Protein AF-W1WC80-F1 (afdb_monomer_lite)

Radius of gyration: 21.11 Å; chains: 1; bounding box: 44×37×74 Å

Sequence (141 aa):
IVAKTPMVVQVVAAGNIIAGEPAVAVIQVYPQQFIYKNGEVIHSAIMDGGPNAQSAMLQFLKQVNEKAREKGIIPDSLSGDIGTIPGDDLFTAIRRIATMHGKVHVEAYVDGDTYSSGPVHLKLRITQMPVFNDKAKMPAY

Foldseek 3Di:
DDDPADKDKDWAFPDDDDPPDDTDIDIDIGGKFFQDAAFAWQDKDKDFAADCLLVVLVVVQVVSQVSSVVSQADADPPPRGQEDDPPVQSVVSSVVRNPDGGIKMKTWGFHHGAINDDNTYIDIDIGDDPPPPPPPDDPDD

Secondary structure (DSSP, 8-state):
---SS-EEEEEEESS---TTSPPPEEEEEEE--EEE-TT-EEEEEEEE-STTHHHHHHHHHHHHHHHHHHHTPPPPTTT--SEE--HHHHHHHHHHHHH--SEEEEEEEESS-EETT--EEEEEEEEEPP---S---PPP-

pLDDT: mean 84.1, std 12.11, range [45.97, 95.31]

Structure (mmCIF, N/CA/C/O backbone):
data_AF-W1WC80-F1
#
_entry.id   AF-W1WC80-F1
#
loop_
_atom_site.group_PDB
_atom_site.id
_atom_site.type_symbol
_atom_site.label_atom_id
_atom_site.label_alt_id
_atom_site.label_comp_id
_atom_site.label_asym_id
_atom_site.label_entity_id
_atom_site.label_seq_id
_atom_site.pdbx_PDB_ins_code
_atom_site.Cartn_x
_atom_site.Cartn_y
_atom_site.Cartn_z
_atom_site.occupancy
_atom_site.B_iso_or_equiv
_atom_site.auth_seq_id
_atom_site.auth_comp_id
_atom_site.auth_asym_id
_atom_site.auth_atom_id
_atom_site.pdbx_PDB_model_num
ATOM 1 N N . ILE A 1 1 ? 20.185 -14.195 -23.970 1.00 45.97 1 ILE A N 1
ATOM 2 C CA . ILE A 1 1 ? 19.651 -14.694 -22.681 1.00 45.97 1 ILE A CA 1
ATOM 3 C C . ILE A 1 1 ? 18.151 -14.841 -22.874 1.00 45.97 1 ILE A C 1
ATOM 5 O O . ILE A 1 1 ? 17.482 -13.827 -22.996 1.00 45.97 1 ILE A O 1
ATOM 9 N N . VAL A 1 2 ? 17.637 -16.060 -23.035 1.00 47.09 2 VAL A N 1
ATOM 10 C CA . VAL A 1 2 ? 16.184 -16.278 -23.137 1.00 47.09 2 VAL A CA 1
ATOM 11 C C . VAL A 1 2 ? 15.727 -16.740 -21.761 1.00 47.09 2 VAL A C 1
ATOM 13 O O . VAL A 1 2 ? 16.078 -17.838 -21.332 1.00 47.09 2 VAL A O 1
ATOM 16 N N . ALA A 1 3 ? 15.039 -15.869 -21.024 1.00 55.62 3 ALA A N 1
ATOM 17 C CA . ALA A 1 3 ? 14.462 -16.234 -19.738 1.00 55.62 3 ALA A CA 1
ATOM 18 C C . ALA A 1 3 ? 13.323 -17.240 -19.969 1.00 55.62 3 ALA A C 1
ATOM 20 O O . ALA A 1 3 ? 12.476 -17.033 -20.833 1.00 55.62 3 ALA A O 1
ATOM 21 N N . LYS A 1 4 ? 13.300 -18.339 -19.205 1.00 71.00 4 LYS A N 1
ATOM 22 C CA . LYS A 1 4 ? 12.217 -19.342 -19.252 1.00 71.00 4 LYS A CA 1
ATOM 23 C C . LYS A 1 4 ? 10.908 -18.848 -18.614 1.00 71.00 4 LYS A C 1
ATOM 25 O O . LYS A 1 4 ? 9.888 -19.516 -18.737 1.00 71.00 4 LYS A O 1
ATOM 30 N N . THR A 1 5 ? 10.939 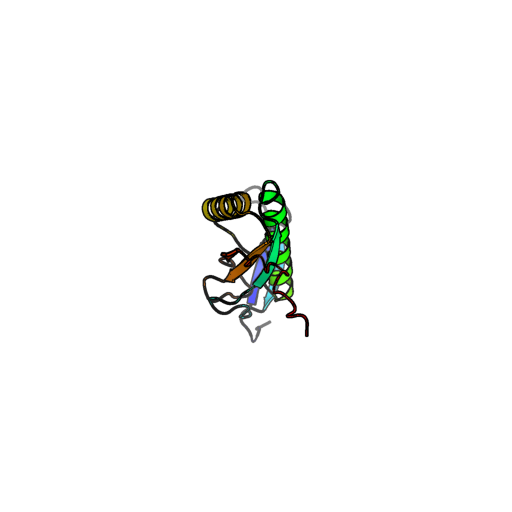-17.704 -17.935 1.00 74.56 5 THR A N 1
ATOM 31 C CA . THR A 1 5 ? 9.821 -17.090 -17.210 1.00 74.56 5 THR A CA 1
ATOM 32 C C . THR A 1 5 ? 9.637 -15.646 -17.673 1.00 74.56 5 THR A C 1
ATOM 34 O O . THR A 1 5 ? 10.646 -14.999 -17.971 1.00 74.56 5 THR A O 1
ATOM 37 N N . PRO A 1 6 ? 8.399 -15.114 -17.724 1.00 84.06 6 PRO A N 1
ATOM 38 C CA . PRO A 1 6 ? 8.183 -13.703 -18.025 1.00 84.06 6 PRO A CA 1
ATOM 39 C C . PRO A 1 6 ? 8.958 -12.819 -17.039 1.00 84.06 6 PRO A C 1
ATOM 41 O O . PRO A 1 6 ? 9.080 -13.159 -15.861 1.00 84.06 6 PRO A O 1
ATOM 44 N N . MET A 1 7 ? 9.511 -11.711 -17.530 1.00 87.25 7 MET A N 1
ATOM 45 C CA . MET A 1 7 ? 10.352 -10.795 -16.755 1.00 87.25 7 MET A CA 1
ATOM 46 C C . MET A 1 7 ? 9.772 -9.384 -16.809 1.00 87.25 7 MET A C 1
ATOM 48 O O . MET A 1 7 ? 9.255 -8.965 -17.843 1.00 87.25 7 MET A O 1
ATOM 52 N N . VAL A 1 8 ? 9.921 -8.644 -15.716 1.00 85.62 8 VAL A N 1
ATOM 53 C CA . VAL A 1 8 ? 9.687 -7.201 -15.641 1.00 85.62 8 VAL A CA 1
ATOM 54 C C . VAL A 1 8 ? 11.025 -6.507 -15.808 1.00 85.62 8 VAL A C 1
ATOM 56 O O . VAL A 1 8 ? 11.987 -6.845 -15.118 1.00 85.62 8 VAL A O 1
ATOM 59 N N . VAL A 1 9 ? 11.086 -5.538 -16.717 1.00 87.25 9 VAL A N 1
ATOM 60 C CA . VAL A 1 9 ? 12.276 -4.719 -16.945 1.00 87.25 9 VAL A CA 1
ATOM 61 C C . VAL A 1 9 ? 11.928 -3.277 -16.609 1.00 87.25 9 VAL A C 1
ATOM 63 O O . VAL A 1 9 ? 11.091 -2.674 -17.276 1.00 87.25 9 VAL A O 1
ATOM 66 N N . GLN A 1 10 ? 12.570 -2.731 -15.582 1.00 87.75 10 GLN A N 1
ATOM 67 C CA . GLN A 1 10 ? 12.516 -1.309 -15.258 1.00 87.75 10 GLN A CA 1
ATOM 68 C C . GLN A 1 10 ? 13.768 -0.629 -15.817 1.00 87.75 10 GLN A C 1
ATOM 70 O O . GLN A 1 10 ? 14.891 -1.094 -15.606 1.00 87.75 10 GLN A O 1
ATOM 75 N N . VAL A 1 11 ? 13.568 0.466 -16.551 1.00 88.00 11 VAL A N 1
ATOM 76 C CA . VAL A 1 11 ? 14.645 1.298 -17.098 1.00 88.00 11 VAL A CA 1
ATOM 77 C C . VAL A 1 11 ? 14.546 2.665 -16.442 1.00 88.00 11 VAL A C 1
ATOM 79 O O . VAL A 1 11 ? 13.577 3.389 -16.657 1.00 88.00 11 VAL A O 1
ATOM 82 N N . VAL A 1 12 ? 15.543 3.003 -15.630 1.00 86.88 12 VAL A N 1
ATOM 83 C CA . VAL A 1 12 ? 15.548 4.217 -14.811 1.00 86.88 12 VAL A CA 1
ATOM 84 C C . VAL A 1 12 ? 16.667 5.125 -15.292 1.00 86.88 12 VAL A C 1
ATOM 86 O O . VAL A 1 12 ? 17.835 4.736 -15.266 1.00 86.88 12 VAL A O 1
ATOM 89 N N . ALA A 1 13 ? 16.332 6.331 -15.747 1.00 88.50 13 ALA A N 1
ATOM 90 C CA . ALA A 1 13 ? 17.340 7.317 -16.119 1.00 88.50 13 ALA A CA 1
ATOM 91 C C . ALA A 1 13 ? 18.147 7.742 -14.881 1.00 88.50 13 ALA A C 1
ATOM 93 O O . ALA A 1 13 ? 17.586 7.956 -13.809 1.00 88.50 13 ALA A O 1
ATOM 94 N N . ALA A 1 14 ? 19.465 7.892 -15.030 1.00 85.06 14 ALA A N 1
ATOM 95 C CA . ALA A 1 14 ? 20.349 8.347 -13.955 1.00 85.06 14 ALA A CA 1
ATOM 96 C C . ALA A 1 14 ? 20.099 9.815 -13.558 1.00 85.06 14 ALA A C 1
ATOM 98 O O . ALA A 1 14 ? 20.545 10.260 -12.503 1.00 85.06 14 ALA A O 1
ATOM 99 N N . GLY A 1 15 ? 19.390 10.564 -14.402 1.00 83.44 15 GLY A N 1
ATOM 100 C CA . GLY A 1 15 ? 18.976 11.935 -14.154 1.00 83.44 15 GLY A CA 1
ATOM 101 C C . GLY A 1 15 ? 18.056 12.449 -15.255 1.00 83.44 15 GLY A C 1
ATOM 102 O O . GLY A 1 15 ? 17.772 11.751 -16.231 1.00 83.44 15 GLY A O 1
ATOM 103 N N . ASN A 1 16 ? 17.601 13.688 -15.094 1.00 86.38 16 ASN A N 1
ATOM 104 C CA . ASN A 1 16 ? 16.849 14.386 -16.131 1.00 86.38 16 ASN A CA 1
ATOM 105 C C . ASN A 1 16 ? 17.747 14.632 -17.351 1.00 86.38 16 ASN A C 1
ATOM 107 O O . ASN A 1 16 ? 18.917 14.978 -17.196 1.00 86.38 16 ASN A O 1
ATOM 111 N N . ILE A 1 17 ? 17.189 14.488 -18.551 1.00 83.25 17 ILE A N 1
ATOM 112 C CA . ILE A 1 17 ? 17.917 14.643 -19.816 1.00 83.25 17 ILE A CA 1
ATOM 113 C C . ILE A 1 17 ? 17.229 15.664 -20.716 1.00 83.25 17 ILE A C 1
ATOM 115 O O . ILE A 1 17 ? 16.009 15.835 -20.664 1.00 83.25 17 ILE A O 1
ATOM 119 N N . ILE A 1 18 ? 18.015 16.313 -21.571 1.00 86.38 18 ILE A N 1
ATOM 120 C CA . ILE A 1 18 ? 17.500 17.149 -22.653 1.00 86.38 18 ILE A CA 1
ATOM 121 C C . ILE A 1 18 ? 17.125 16.236 -23.825 1.00 86.38 18 ILE A C 1
ATOM 123 O O . ILE A 1 18 ? 17.839 15.287 -24.154 1.00 86.38 18 ILE A O 1
ATOM 127 N N . ALA A 1 19 ? 15.984 16.509 -24.459 1.00 83.62 19 ALA A N 1
ATOM 128 C CA . ALA A 1 19 ? 15.528 15.732 -25.603 1.00 83.62 19 ALA A CA 1
ATOM 129 C C . ALA A 1 19 ? 16.576 15.747 -26.732 1.00 83.62 19 ALA A C 1
ATOM 131 O O . ALA A 1 19 ? 16.983 16.810 -27.194 1.00 83.62 19 ALA A O 1
ATOM 132 N N . GLY A 1 20 ? 16.983 14.558 -27.186 1.00 86.50 20 GLY A N 1
ATOM 133 C CA . GLY A 1 20 ? 17.983 14.377 -28.244 1.00 86.50 20 GLY A CA 1
ATOM 134 C C . GLY A 1 20 ? 19.387 14.018 -27.747 1.00 86.50 20 GLY A C 1
ATOM 135 O O . GLY A 1 20 ? 20.207 13.593 -28.558 1.00 86.50 20 GLY A O 1
ATOM 136 N N . GLU A 1 21 ? 19.659 14.113 -26.443 1.00 87.12 21 GLU A N 1
ATOM 137 C CA . GLU A 1 21 ? 20.939 13.695 -25.865 1.00 87.12 21 GLU A CA 1
ATOM 138 C C . GLU A 1 21 ? 20.902 12.235 -25.371 1.00 87.12 21 GLU A C 1
ATOM 140 O O . GLU A 1 21 ? 19.870 11.771 -24.873 1.00 87.12 21 GLU A O 1
ATOM 145 N N . PRO A 1 22 ? 22.014 11.481 -25.481 1.00 84.62 22 PRO A N 1
ATOM 146 C CA . PRO A 1 22 ? 22.113 10.147 -24.897 1.00 84.62 22 PRO A CA 1
ATOM 147 C C . PRO A 1 22 ? 21.934 10.166 -23.373 1.00 84.62 22 PRO A C 1
ATOM 149 O O . PRO A 1 22 ? 22.564 10.955 -22.670 1.00 84.62 22 PRO A O 1
ATOM 152 N N . ALA A 1 23 ? 21.125 9.241 -22.856 1.00 85.81 23 ALA A N 1
ATOM 153 C CA . ALA A 1 23 ? 20.858 9.097 -21.430 1.00 85.81 23 ALA A CA 1
ATOM 154 C C . ALA A 1 23 ? 21.631 7.922 -20.832 1.00 85.81 23 ALA A C 1
ATOM 156 O O . ALA A 1 23 ? 21.598 6.810 -21.362 1.00 85.81 23 ALA A O 1
ATOM 157 N N . VAL A 1 24 ? 22.261 8.139 -19.680 1.00 89.19 24 VAL A N 1
ATOM 158 C CA . VAL A 1 24 ? 22.702 7.026 -18.836 1.00 89.19 24 VAL A CA 1
ATOM 159 C C . VAL A 1 24 ? 21.476 6.487 -18.105 1.00 89.19 24 VAL A C 1
ATOM 161 O O . VAL A 1 24 ? 20.758 7.250 -17.460 1.00 89.19 24 VAL A O 1
ATOM 164 N N . ALA A 1 25 ? 21.235 5.182 -18.199 1.00 89.00 25 ALA A N 1
ATOM 165 C CA . ALA A 1 25 ? 20.124 4.520 -17.529 1.00 89.00 25 ALA A CA 1
ATOM 166 C C . ALA A 1 25 ? 20.582 3.239 -16.831 1.00 89.00 25 ALA A C 1
ATOM 168 O O . ALA A 1 25 ? 21.494 2.546 -17.286 1.00 89.00 25 ALA A O 1
ATOM 169 N N . VAL A 1 26 ? 19.918 2.921 -15.725 1.00 88.75 26 VAL A N 1
ATOM 170 C CA . VAL A 1 26 ? 20.068 1.667 -14.996 1.00 88.75 26 VAL A CA 1
ATOM 171 C C . VAL A 1 26 ? 18.941 0.734 -15.417 1.00 88.75 26 VAL A C 1
ATOM 173 O O . VAL A 1 26 ? 17.773 1.121 -15.431 1.00 88.75 26 VAL A O 1
ATOM 176 N N . ILE A 1 27 ? 19.301 -0.503 -15.755 1.00 89.12 27 ILE A N 1
ATOM 177 C CA . ILE A 1 27 ? 18.348 -1.560 -16.091 1.00 89.12 27 ILE A CA 1
ATOM 178 C C . ILE A 1 27 ? 18.211 -2.479 -14.881 1.00 89.12 27 ILE A C 1
ATOM 180 O O . ILE A 1 27 ? 19.196 -3.053 -14.415 1.00 89.12 27 ILE A O 1
ATOM 184 N N . GLN A 1 28 ? 16.984 -2.645 -14.400 1.00 87.62 28 GLN A N 1
ATOM 185 C CA . GLN A 1 28 ? 16.629 -3.581 -13.340 1.00 87.62 28 GLN A CA 1
ATOM 186 C C . GLN A 1 28 ? 15.697 -4.647 -13.913 1.00 87.62 28 GLN A C 1
ATOM 188 O O . GLN A 1 28 ? 14.731 -4.330 -14.607 1.00 87.62 28 GLN A O 1
ATOM 193 N N . VAL A 1 29 ? 16.002 -5.920 -13.656 1.00 87.94 29 VAL A N 1
ATOM 194 C CA . VAL A 1 29 ? 15.249 -7.055 -14.203 1.00 87.94 29 VAL A CA 1
ATOM 195 C C . VAL A 1 29 ? 14.768 -7.941 -13.067 1.00 87.94 29 VAL A C 1
ATOM 197 O O . VAL A 1 29 ? 15.569 -8.396 -12.250 1.00 87.94 29 VAL A O 1
ATOM 200 N N . TYR A 1 30 ? 13.470 -8.220 -13.055 1.00 86.25 30 TYR A N 1
ATOM 201 C CA . TYR A 1 30 ? 12.804 -9.020 -12.034 1.00 86.25 30 TYR A CA 1
ATOM 202 C C . TYR A 1 30 ? 11.982 -10.140 -12.680 1.00 86.25 30 TYR A C 1
ATOM 204 O O . TYR A 1 30 ? 11.428 -9.943 -13.763 1.00 86.25 30 TYR A O 1
ATOM 212 N N . PRO A 1 31 ? 11.847 -11.310 -12.040 1.00 85.00 31 PRO A N 1
ATOM 213 C CA . PRO A 1 31 ? 10.897 -12.316 -12.493 1.00 85.00 31 PRO A CA 1
ATOM 214 C C . PRO A 1 31 ? 9.453 -11.834 -12.284 1.00 85.00 31 PRO A C 1
ATOM 216 O O . PRO A 1 31 ? 9.105 -11.301 -11.228 1.00 85.00 31 PRO A O 1
ATOM 219 N N . GLN A 1 32 ? 8.590 -12.064 -13.276 1.00 86.38 32 GLN A N 1
ATOM 220 C CA . GLN A 1 32 ? 7.150 -11.880 -13.113 1.00 86.38 32 GLN A CA 1
ATOM 221 C C . 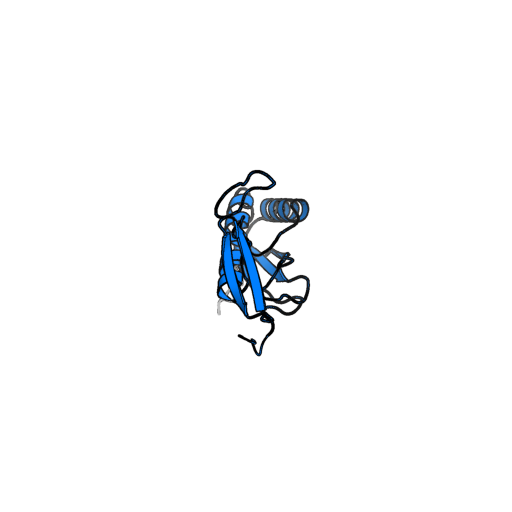GLN A 1 32 ? 6.607 -13.021 -12.256 1.00 86.38 32 GLN A C 1
ATOM 223 O O . GLN A 1 32 ? 6.733 -14.197 -12.607 1.00 86.38 32 GLN A O 1
ATOM 228 N N . GLN A 1 33 ? 5.980 -12.675 -11.140 1.00 89.44 33 GLN A N 1
ATOM 229 C CA . GLN A 1 33 ? 5.425 -13.634 -10.195 1.00 89.44 33 GLN A CA 1
ATOM 230 C C . GLN A 1 33 ? 4.002 -13.239 -9.832 1.00 89.44 33 GLN A C 1
ATOM 232 O O . GL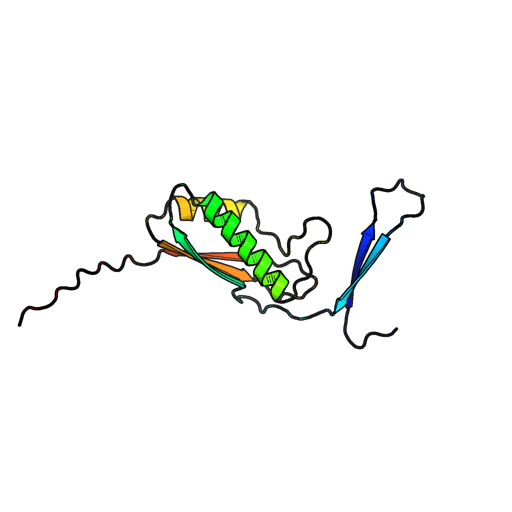N A 1 33 ? 3.671 -12.058 -9.770 1.00 89.44 33 GLN A O 1
ATOM 237 N N . PHE A 1 34 ? 3.154 -14.235 -9.607 1.00 90.38 34 PHE A N 1
ATOM 238 C CA . PHE A 1 34 ? 1.839 -14.030 -9.020 1.00 90.38 34 PHE A CA 1
ATOM 239 C C . PHE A 1 34 ? 1.999 -13.874 -7.504 1.00 90.38 34 PHE A C 1
ATOM 241 O O . PHE A 1 34 ? 2.566 -14.764 -6.870 1.00 90.38 34 PHE A O 1
ATOM 248 N N . ILE A 1 35 ? 1.535 -12.759 -6.934 1.00 93.25 35 ILE A N 1
ATOM 249 C CA . ILE A 1 35 ? 1.824 -12.393 -5.538 1.00 93.25 35 ILE A CA 1
ATOM 250 C C . ILE A 1 35 ? 0.579 -12.457 -4.653 1.00 93.25 35 ILE A C 1
ATOM 252 O O . ILE A 1 35 ? 0.656 -12.995 -3.546 1.00 93.25 35 ILE A O 1
ATOM 256 N N . TYR A 1 36 ? -0.560 -11.939 -5.117 1.00 93.69 36 TYR A N 1
ATOM 257 C CA . TYR A 1 36 ? -1.811 -11.977 -4.357 1.00 93.69 36 TYR A CA 1
ATOM 258 C C . TYR A 1 36 ? -2.998 -12.403 -5.212 1.00 93.69 36 TYR A C 1
ATOM 260 O O . TYR A 1 36 ? -3.119 -11.988 -6.365 1.00 93.69 36 TYR A O 1
ATOM 268 N N . LYS A 1 37 ? -3.905 -13.172 -4.606 1.00 94.25 37 LYS A N 1
ATOM 269 C CA . LYS A 1 37 ? -5.257 -13.393 -5.136 1.00 94.25 37 LYS A CA 1
ATOM 270 C C . LYS A 1 37 ? -6.172 -12.237 -4.773 1.00 94.25 37 LYS A C 1
ATOM 272 O O . LYS A 1 37 ? -6.038 -11.666 -3.695 1.00 94.25 37 LYS A O 1
ATOM 277 N N . ASN A 1 38 ? -7.158 -11.958 -5.619 1.00 93.56 38 ASN A N 1
ATOM 278 C CA . ASN A 1 38 ? -8.214 -11.007 -5.291 1.00 93.56 38 ASN A CA 1
ATOM 279 C C . ASN A 1 38 ? -8.820 -11.277 -3.895 1.00 93.56 38 ASN A C 1
ATOM 281 O O . ASN A 1 38 ? -9.206 -12.406 -3.582 1.00 93.56 38 ASN A O 1
ATOM 285 N N . GLY A 1 39 ? -8.918 -10.235 -3.067 1.00 92.06 39 GLY A N 1
ATOM 286 C CA . GLY A 1 39 ? -9.446 -10.298 -1.704 1.00 92.06 39 GLY A CA 1
ATOM 287 C C . GLY A 1 39 ? -8.448 -10.764 -0.641 1.00 92.06 39 GLY A C 1
ATOM 288 O O . GLY A 1 39 ? -8.800 -10.798 0.538 1.00 92.06 39 GLY A O 1
ATOM 289 N N . GLU A 1 40 ? -7.218 -11.119 -1.018 1.00 95.25 40 GLU A N 1
ATOM 290 C CA . GLU A 1 40 ? -6.189 -11.532 -0.069 1.00 95.25 40 GLU A CA 1
ATOM 291 C C . GLU A 1 40 ? -5.727 -10.353 0.800 1.00 95.25 40 GLU A C 1
ATOM 293 O O . GLU A 1 40 ? -5.454 -9.256 0.309 1.00 95.25 40 GLU A O 1
ATOM 298 N N . VAL A 1 41 ? -5.641 -10.582 2.112 1.00 94.88 41 VAL A N 1
ATOM 299 C CA . VAL A 1 41 ? -5.184 -9.578 3.079 1.00 94.88 41 VAL A CA 1
ATOM 300 C C . VAL A 1 41 ? -3.662 -9.482 3.023 1.00 94.88 41 VAL A C 1
ATOM 302 O O . VAL A 1 41 ? -2.957 -10.473 3.205 1.00 94.88 41 VAL A O 1
ATOM 305 N N . ILE A 1 42 ? -3.158 -8.271 2.805 1.00 93.56 42 ILE A N 1
ATOM 306 C CA . ILE A 1 42 ? -1.726 -7.967 2.844 1.00 93.56 42 ILE A CA 1
ATOM 307 C C . ILE A 1 42 ? -1.274 -7.802 4.291 1.00 93.56 42 ILE A C 1
ATOM 309 O O . ILE A 1 42 ? -0.269 -8.371 4.712 1.00 93.56 42 ILE A O 1
ATOM 313 N N . HIS A 1 43 ? -2.018 -6.999 5.052 1.00 95.31 43 HIS A N 1
ATOM 314 C CA . HIS A 1 43 ? -1.718 -6.714 6.445 1.00 95.31 43 HIS A CA 1
ATOM 315 C C . HIS A 1 43 ? -2.982 -6.316 7.212 1.00 95.31 43 HIS A C 1
ATOM 317 O O . HIS A 1 43 ? -3.913 -5.732 6.653 1.00 95.31 43 HIS A O 1
ATOM 323 N N . SER A 1 44 ? -2.992 -6.614 8.508 1.00 95.19 44 SER A N 1
ATOM 324 C CA . SER A 1 44 ? -4.07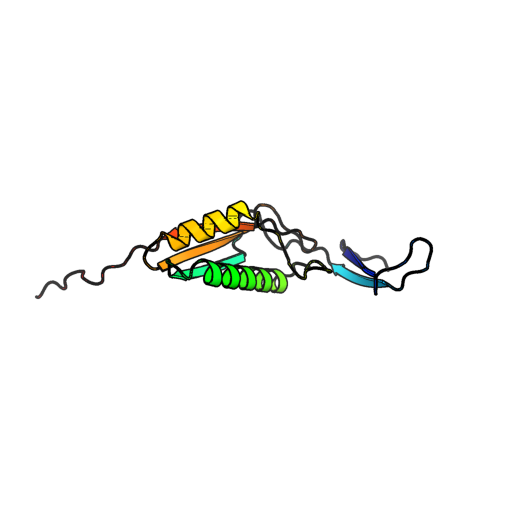2 -6.289 9.434 1.00 95.19 44 SER A CA 1
ATOM 325 C C . SER A 1 44 ? -3.491 -5.794 10.752 1.00 95.19 44 SER A C 1
ATOM 327 O O . SER A 1 44 ? -2.545 -6.392 11.267 1.00 95.19 44 SER A O 1
ATOM 329 N N . ALA A 1 45 ? -4.077 -4.745 11.318 1.00 93.50 45 ALA A N 1
ATOM 330 C CA . ALA A 1 45 ? -3.648 -4.182 12.589 1.00 93.50 45 ALA A CA 1
ATOM 331 C C . ALA A 1 45 ? -4.840 -3.716 13.426 1.00 93.50 45 ALA A C 1
ATOM 333 O O . ALA A 1 45 ? -5.909 -3.383 12.912 1.00 93.50 45 ALA A O 1
ATOM 334 N N . ILE A 1 46 ? -4.630 -3.663 14.739 1.00 92.19 46 ILE A N 1
ATOM 335 C CA . ILE A 1 46 ? -5.556 -3.028 15.672 1.00 92.19 46 ILE A CA 1
ATOM 336 C C . ILE A 1 46 ? -5.013 -1.637 15.983 1.00 92.19 46 ILE A C 1
ATOM 338 O O . ILE A 1 46 ? -3.866 -1.499 16.404 1.00 92.19 46 ILE A O 1
ATOM 342 N N . MET A 1 47 ? -5.845 -0.616 15.812 1.00 90.69 47 MET A N 1
ATOM 343 C CA . MET A 1 47 ? -5.510 0.771 16.119 1.00 90.69 47 MET A CA 1
ATOM 344 C C . MET A 1 47 ? -6.546 1.405 17.038 1.00 90.69 47 MET A C 1
ATOM 346 O O . MET A 1 47 ? -7.691 0.960 17.121 1.00 90.69 47 MET A O 1
ATOM 350 N N . ASP A 1 48 ? -6.129 2.441 17.753 1.00 88.56 48 ASP A N 1
ATOM 351 C CA . ASP A 1 48 ? -7.029 3.246 18.568 1.00 88.56 48 ASP A CA 1
ATOM 352 C C . ASP A 1 48 ? -7.777 4.251 17.694 1.00 88.56 48 ASP A C 1
ATOM 354 O O . ASP A 1 48 ? -7.172 5.017 16.940 1.00 88.56 48 ASP A O 1
ATOM 358 N N . GLY A 1 49 ? -9.103 4.248 17.808 1.00 87.94 49 GLY A N 1
ATOM 359 C CA . GLY A 1 49 ? -9.937 5.306 17.260 1.00 87.94 49 GLY A CA 1
ATOM 360 C C . GLY A 1 49 ? -9.719 6.633 17.993 1.00 87.94 49 GLY A C 1
ATOM 361 O O . GLY A 1 49 ? -9.298 6.666 19.153 1.00 87.94 49 GLY A O 1
ATOM 362 N N . GLY A 1 50 ? -10.006 7.740 17.308 1.00 88.44 50 GLY A N 1
ATOM 363 C CA . GLY A 1 50 ? -9.876 9.095 17.852 1.00 88.44 50 GLY A CA 1
ATOM 364 C C . GLY A 1 50 ? -8.892 10.001 17.092 1.00 88.44 50 GLY A C 1
ATOM 365 O O . GLY A 1 50 ? -8.566 9.746 15.932 1.00 88.44 50 GLY A O 1
ATOM 366 N N . PRO A 1 51 ? -8.408 11.094 17.710 1.00 87.62 51 PRO A N 1
ATOM 367 C CA . PRO A 1 51 ? -7.734 12.189 16.999 1.00 87.62 51 PRO A CA 1
ATOM 368 C C . PRO A 1 51 ? -6.411 11.796 16.321 1.00 87.62 51 PRO A C 1
ATOM 370 O O . PRO A 1 51 ? -5.998 12.447 15.366 1.00 87.62 51 PRO A O 1
ATOM 373 N N . ASN A 1 52 ? -5.775 10.704 16.756 1.00 89.12 52 ASN A N 1
ATOM 374 C CA . ASN A 1 52 ? -4.529 10.192 16.174 1.00 89.12 52 ASN A CA 1
ATOM 375 C C . ASN A 1 52 ? -4.751 9.240 14.978 1.00 89.12 52 ASN A C 1
ATOM 377 O O . ASN A 1 52 ? -3.803 8.622 14.497 1.00 89.12 52 ASN A O 1
ATOM 381 N N . ALA A 1 53 ? -5.984 9.113 14.472 1.00 90.12 53 ALA A N 1
ATOM 382 C CA . ALA A 1 53 ? -6.319 8.197 13.380 1.00 90.12 53 ALA A CA 1
ATOM 383 C C . ALA A 1 53 ? -5.497 8.435 12.102 1.00 90.12 53 ALA A C 1
ATOM 385 O O . ALA A 1 53 ? -5.157 7.483 11.405 1.00 90.12 53 ALA A O 1
ATOM 386 N N . GLN A 1 54 ? -5.154 9.690 11.790 1.00 91.00 54 GLN A N 1
ATOM 387 C CA . GLN A 1 54 ? -4.377 10.014 10.591 1.00 91.00 54 GLN A CA 1
ATOM 388 C C . GLN A 1 54 ? -2.953 9.455 10.666 1.00 91.00 54 GLN A C 1
ATOM 390 O O . GLN A 1 54 ? -2.513 8.778 9.739 1.00 91.00 54 GLN A O 1
ATOM 395 N N . SER A 1 55 ? -2.232 9.713 11.760 1.00 91.94 55 SER A N 1
ATOM 396 C CA . SER A 1 55 ? -0.863 9.215 11.928 1.00 91.94 55 SER A CA 1
ATOM 397 C C . SER A 1 55 ? -0.832 7.690 12.029 1.00 91.94 55 SER A C 1
ATOM 399 O O . SER A 1 55 ? 0.005 7.061 11.382 1.00 91.94 55 SER A O 1
ATOM 401 N N . ALA A 1 56 ? -1.786 7.091 12.749 1.00 92.12 56 ALA A N 1
ATOM 402 C CA . ALA A 1 56 ? -1.936 5.639 12.834 1.00 92.12 56 ALA A CA 1
ATOM 403 C C . ALA A 1 56 ? -2.202 4.999 11.460 1.00 92.12 56 ALA A C 1
ATOM 405 O O . ALA A 1 56 ? -1.595 3.983 11.126 1.00 92.12 56 ALA A O 1
ATOM 406 N N . MET A 1 57 ? -3.056 5.612 10.632 1.00 91.81 57 MET A N 1
ATOM 407 C CA . MET A 1 57 ? -3.343 5.125 9.282 1.00 91.81 57 MET A CA 1
ATOM 408 C C . MET A 1 57 ? -2.124 5.224 8.358 1.00 91.81 57 MET A C 1
ATOM 410 O O . MET A 1 57 ? -1.831 4.278 7.634 1.00 91.81 57 MET A O 1
ATOM 414 N N . LEU A 1 58 ? -1.375 6.330 8.393 1.00 90.81 58 LEU A N 1
ATOM 415 C CA . LEU A 1 58 ? -0.153 6.467 7.589 1.00 90.81 58 LEU A CA 1
ATOM 416 C C . LEU A 1 58 ? 0.907 5.431 7.987 1.00 90.81 58 LEU A C 1
ATOM 418 O O . LEU A 1 58 ? 1.554 4.841 7.122 1.00 90.81 58 LEU A O 1
ATOM 422 N N . GLN A 1 59 ? 1.056 5.166 9.287 1.00 92.56 59 GLN A N 1
ATOM 423 C CA . GLN A 1 59 ? 1.949 4.118 9.777 1.00 92.56 59 GLN A CA 1
ATOM 424 C C . GLN A 1 59 ? 1.488 2.725 9.329 1.00 92.56 59 GLN A C 1
ATOM 426 O O . GLN A 1 59 ? 2.312 1.920 8.897 1.00 92.56 59 GLN A O 1
ATOM 431 N N . PHE A 1 60 ? 0.183 2.457 9.382 1.00 93.12 60 PHE A N 1
ATOM 432 C CA . PHE A 1 60 ? -0.402 1.215 8.887 1.00 93.12 60 PHE A CA 1
ATOM 433 C C . PHE A 1 60 ? -0.139 1.017 7.387 1.00 93.12 60 PHE A C 1
ATOM 435 O O . PHE A 1 60 ? 0.335 -0.042 6.986 1.00 93.12 60 PHE A O 1
ATOM 442 N N . LEU A 1 61 ? -0.353 2.041 6.556 1.00 91.19 61 LEU A N 1
ATOM 443 C CA . LEU A 1 61 ? -0.067 1.966 5.118 1.00 91.19 61 LEU A CA 1
ATOM 444 C C . LEU A 1 61 ? 1.418 1.726 4.827 1.00 91.19 61 LEU A C 1
ATOM 446 O O . LEU A 1 61 ? 1.750 0.963 3.923 1.00 91.19 61 LEU A O 1
ATOM 450 N N . LYS A 1 62 ? 2.321 2.305 5.624 1.00 90.69 62 LYS A N 1
ATOM 451 C CA . LYS A 1 62 ? 3.754 2.012 5.509 1.00 90.69 62 LYS A CA 1
ATOM 452 C C . LYS A 1 62 ? 4.049 0.527 5.761 1.00 90.69 62 LYS A C 1
ATOM 454 O O . LYS A 1 62 ? 4.799 -0.075 4.999 1.00 90.69 62 LYS A O 1
ATOM 459 N N . GLN A 1 63 ? 3.424 -0.076 6.773 1.00 93.19 63 GLN A N 1
ATOM 460 C CA . GLN A 1 63 ? 3.565 -1.509 7.063 1.00 93.19 63 GLN A CA 1
ATOM 461 C C . GLN A 1 63 ? 2.967 -2.386 5.956 1.00 93.19 63 GLN A C 1
ATOM 463 O O . GLN A 1 63 ? 3.551 -3.407 5.600 1.00 93.19 63 GLN A O 1
ATOM 468 N N . VAL A 1 64 ? 1.836 -1.979 5.369 1.00 92.88 64 VAL A N 1
ATOM 469 C CA . VAL A 1 64 ? 1.260 -2.636 4.182 1.00 92.88 6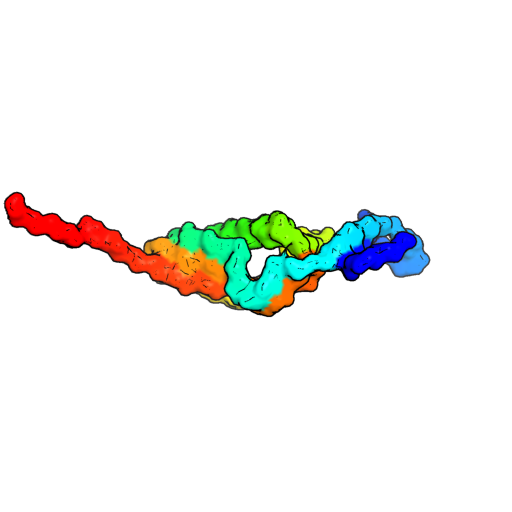4 VAL A CA 1
ATOM 470 C C . VAL A 1 64 ? 2.265 -2.618 3.026 1.00 92.88 64 VAL A C 1
ATOM 472 O O . VAL A 1 64 ? 2.503 -3.662 2.414 1.00 92.88 64 VAL A O 1
ATOM 475 N N . ASN A 1 65 ? 2.897 -1.467 2.769 1.00 90.31 65 ASN A N 1
ATOM 476 C CA . ASN A 1 65 ? 3.901 -1.327 1.715 1.00 90.31 65 ASN A CA 1
ATOM 477 C C . ASN A 1 65 ? 5.120 -2.228 1.961 1.00 90.31 65 ASN A C 1
ATOM 479 O O . ASN A 1 65 ? 5.546 -2.956 1.063 1.00 90.31 65 ASN A O 1
ATOM 483 N N . GLU A 1 66 ? 5.652 -2.225 3.186 1.00 91.62 66 GLU A N 1
ATOM 484 C CA . GLU A 1 66 ? 6.756 -3.101 3.594 1.00 91.62 66 GLU A CA 1
ATOM 485 C C . GLU A 1 66 ? 6.385 -4.577 3.403 1.00 91.62 66 GLU A C 1
ATOM 487 O O . GLU A 1 66 ? 7.145 -5.331 2.789 1.00 91.62 66 GLU A O 1
ATOM 492 N N . LYS A 1 67 ? 5.179 -4.983 3.820 1.00 93.12 67 LYS A N 1
ATOM 493 C CA . LYS A 1 67 ? 4.748 -6.379 3.728 1.00 93.12 67 LYS A CA 1
ATOM 494 C C . LYS A 1 67 ? 4.553 -6.856 2.295 1.00 93.12 67 LYS A C 1
ATOM 496 O O . LYS A 1 67 ? 4.912 -7.983 1.952 1.00 93.12 67 LYS A O 1
ATOM 501 N N . ALA A 1 68 ? 4.015 -5.996 1.437 1.00 91.25 68 ALA A N 1
ATOM 502 C CA . ALA A 1 68 ? 3.867 -6.301 0.024 1.00 91.25 68 ALA A CA 1
ATOM 503 C C . ALA A 1 68 ? 5.209 -6.397 -0.704 1.00 91.25 68 ALA A C 1
ATOM 505 O O . ALA A 1 68 ? 5.388 -7.299 -1.528 1.00 91.25 68 ALA A O 1
ATOM 506 N N . ARG A 1 69 ? 6.172 -5.543 -0.348 1.00 89.88 69 ARG A N 1
ATOM 507 C CA . ARG A 1 69 ? 7.540 -5.627 -0.863 1.00 89.88 69 ARG A CA 1
ATOM 508 C C . ARG A 1 69 ? 8.229 -6.923 -0.437 1.00 89.88 69 ARG A C 1
ATOM 510 O O . ARG A 1 69 ? 8.821 -7.588 -1.280 1.00 89.88 69 ARG A O 1
ATOM 517 N N . GLU A 1 70 ? 8.114 -7.314 0.834 1.00 91.38 70 GLU A N 1
ATOM 518 C CA . GLU A 1 70 ? 8.645 -8.595 1.335 1.00 91.38 70 GLU A CA 1
ATOM 519 C C . GLU A 1 70 ? 8.097 -9.796 0.558 1.00 91.38 70 GLU A C 1
ATOM 521 O O . GLU A 1 70 ? 8.825 -10.754 0.302 1.00 91.38 70 GLU A O 1
ATOM 526 N N . LYS A 1 71 ? 6.818 -9.745 0.164 1.00 90.81 71 LYS A N 1
ATOM 527 C CA . LYS A 1 71 ? 6.174 -10.823 -0.594 1.00 90.81 71 LYS A CA 1
ATOM 528 C C . LYS A 1 71 ? 6.587 -10.868 -2.071 1.00 90.81 71 LYS A C 1
ATOM 530 O O . LYS A 1 71 ? 6.305 -11.863 -2.730 1.00 90.81 71 LYS A O 1
ATOM 535 N N . GLY A 1 72 ? 7.256 -9.833 -2.585 1.00 89.56 72 GLY A N 1
ATOM 536 C CA . GLY A 1 72 ? 7.791 -9.802 -3.949 1.00 89.56 72 GLY A CA 1
ATOM 537 C C . GLY A 1 72 ? 7.117 -8.811 -4.898 1.00 89.56 72 GLY A C 1
ATOM 538 O O . GLY A 1 72 ? 7.319 -8.915 -6.107 1.00 89.56 72 GLY A O 1
ATOM 539 N N . ILE A 1 73 ? 6.334 -7.850 -4.394 1.00 91.19 73 ILE A N 1
ATOM 540 C CA . ILE A 1 73 ? 5.936 -6.705 -5.223 1.00 91.19 73 ILE A CA 1
ATOM 541 C C . ILE A 1 73 ? 7.162 -5.834 -5.506 1.00 91.19 73 ILE A C 1
ATOM 543 O O . ILE A 1 73 ? 7.905 -5.463 -4.595 1.00 91.19 73 ILE A O 1
ATOM 547 N N . ILE A 1 74 ? 7.356 -5.504 -6.779 1.00 88.44 74 ILE A N 1
ATOM 548 C CA . ILE A 1 74 ? 8.380 -4.583 -7.254 1.00 88.44 74 ILE A CA 1
ATOM 549 C C . ILE A 1 74 ? 7.861 -3.164 -6.986 1.00 88.44 74 ILE A C 1
ATOM 551 O O . ILE A 1 74 ? 6.796 -2.809 -7.495 1.00 88.44 74 ILE A O 1
ATOM 555 N N . PRO A 1 75 ? 8.561 -2.360 -6.172 1.00 86.06 75 PRO A N 1
ATOM 556 C CA . PRO A 1 75 ? 8.150 -0.988 -5.925 1.00 86.06 75 PRO A CA 1
ATOM 557 C C . PRO A 1 75 ? 8.319 -0.134 -7.184 1.00 86.06 75 PRO A C 1
ATOM 559 O O . PRO A 1 75 ? 9.156 -0.417 -8.050 1.00 86.06 75 PRO A O 1
ATOM 562 N N . ASP A 1 76 ? 7.544 0.941 -7.260 1.00 83.94 76 ASP A N 1
ATOM 563 C CA . ASP A 1 76 ? 7.750 1.983 -8.253 1.00 83.94 76 ASP A CA 1
ATOM 564 C C . ASP A 1 76 ? 9.169 2.559 -8.123 1.00 83.94 76 ASP A C 1
ATOM 566 O O . ASP A 1 76 ? 9.633 2.867 -7.021 1.00 83.94 76 ASP A O 1
ATOM 570 N N . SER A 1 77 ? 9.887 2.683 -9.242 1.00 77.00 77 SER A N 1
ATOM 571 C CA . SER A 1 77 ? 11.290 3.111 -9.222 1.00 77.00 77 SER A CA 1
ATOM 572 C C . SER A 1 77 ? 11.468 4.578 -8.814 1.00 77.00 77 SER A C 1
ATOM 574 O O . SER A 1 77 ? 12.581 4.964 -8.456 1.00 77.00 77 SER A O 1
ATOM 576 N N . LEU A 1 78 ? 10.411 5.396 -8.897 1.00 77.31 78 LEU A N 1
ATOM 577 C CA . LEU A 1 78 ? 10.436 6.817 -8.564 1.00 77.31 78 LEU A CA 1
ATOM 578 C C . LEU A 1 78 ? 9.938 7.071 -7.136 1.00 77.31 78 LEU A C 1
ATOM 580 O O . LEU A 1 78 ? 10.636 7.729 -6.368 1.00 77.31 78 LEU A O 1
ATOM 584 N N . SER A 1 79 ? 8.753 6.569 -6.770 1.00 79.31 79 SER A N 1
ATOM 585 C CA . SER A 1 79 ? 8.162 6.811 -5.446 1.00 79.31 79 SER A CA 1
ATOM 586 C C . SER A 1 79 ? 8.580 5.787 -4.389 1.00 79.31 79 SER A C 1
ATOM 588 O O . SER A 1 79 ? 8.573 6.097 -3.198 1.00 79.31 79 SER A O 1
ATOM 590 N N . GLY A 1 80 ? 8.958 4.572 -4.796 1.00 79.06 80 GLY A N 1
ATOM 591 C CA . GLY A 1 80 ? 9.210 3.452 -3.887 1.00 79.06 80 GLY A CA 1
ATOM 592 C C . GLY A 1 80 ? 7.940 2.788 -3.340 1.00 79.06 80 GLY A C 1
ATOM 593 O O . GLY A 1 80 ? 8.044 1.838 -2.558 1.00 79.06 80 GLY A O 1
ATOM 594 N N . ASP A 1 81 ? 6.756 3.253 -3.743 1.00 82.81 81 ASP A N 1
ATOM 595 C CA . ASP A 1 81 ? 5.480 2.683 -3.323 1.00 82.81 81 ASP A CA 1
ATOM 596 C C . ASP A 1 81 ? 5.133 1.435 -4.133 1.00 82.81 81 ASP A C 1
ATOM 598 O O . ASP A 1 81 ? 5.499 1.288 -5.297 1.00 82.81 81 ASP A O 1
ATOM 602 N N . ILE A 1 82 ? 4.390 0.522 -3.512 1.00 81.19 82 ILE A N 1
ATOM 603 C CA . ILE A 1 82 ? 3.931 -0.718 -4.157 1.00 81.19 82 ILE A CA 1
ATOM 604 C C . ILE A 1 82 ? 2.518 -0.590 -4.732 1.00 81.19 82 ILE A C 1
ATOM 606 O O . ILE A 1 82 ? 2.096 -1.403 -5.551 1.00 81.19 82 ILE A O 1
ATOM 610 N N . GLY A 1 83 ? 1.768 0.435 -4.336 1.00 79.44 83 GLY A N 1
ATOM 611 C CA . GLY A 1 83 ? 0.379 0.600 -4.732 1.00 79.44 83 GLY A CA 1
ATOM 612 C C . GLY A 1 83 ? -0.130 2.007 -4.491 1.00 79.44 83 GLY A C 1
ATOM 613 O O . GLY A 1 83 ? 0.565 2.862 -3.947 1.00 79.44 83 GLY A O 1
ATOM 614 N N . THR A 1 84 ? -1.374 2.231 -4.898 1.00 74.94 84 THR A N 1
ATOM 615 C CA . THR A 1 84 ? -2.074 3.496 -4.678 1.00 74.94 84 THR A CA 1
ATOM 616 C C . THR A 1 84 ? -3.387 3.226 -3.961 1.00 74.94 84 THR A C 1
ATOM 618 O O . THR A 1 84 ? -4.085 2.253 -4.248 1.00 74.94 84 THR A O 1
ATOM 621 N N . ILE A 1 85 ? -3.714 4.094 -3.008 1.00 79.75 85 ILE A N 1
ATOM 622 C CA . ILE A 1 85 ? -5.057 4.203 -2.447 1.00 79.75 85 ILE A CA 1
ATOM 623 C C . ILE A 1 85 ? -5.655 5.520 -2.952 1.00 79.75 85 ILE A C 1
ATOM 625 O O . ILE A 1 85 ? -4.967 6.546 -2.891 1.00 79.75 85 ILE A O 1
ATOM 629 N N . PRO A 1 86 ? -6.899 5.535 -3.464 1.00 79.19 86 PRO A N 1
ATOM 630 C CA . PRO A 1 86 ? -7.568 6.786 -3.791 1.00 79.19 86 PRO A CA 1
ATOM 631 C C . PRO A 1 86 ? -7.595 7.707 -2.565 1.00 79.19 86 PRO A C 1
ATOM 633 O O . PRO A 1 86 ? -7.933 7.275 -1.461 1.00 79.19 86 PRO A O 1
ATOM 636 N N . GLY A 1 87 ? -7.231 8.980 -2.744 1.00 80.00 87 GLY A N 1
ATOM 637 C CA . GLY A 1 87 ? -7.143 9.935 -1.633 1.00 80.00 87 GLY A CA 1
ATOM 638 C C . GLY A 1 87 ? -8.456 10.047 -0.853 1.00 80.00 87 GLY A C 1
ATOM 639 O O . GLY A 1 87 ? -8.444 10.054 0.377 1.00 80.00 87 GLY A O 1
ATOM 640 N N . ASP A 1 88 ? -9.588 10.040 -1.556 1.00 84.19 88 ASP A N 1
ATOM 641 C CA . ASP A 1 88 ? -10.920 10.103 -0.947 1.00 84.19 88 ASP A CA 1
ATOM 642 C C . ASP A 1 88 ? -11.219 8.888 -0.056 1.00 84.19 88 ASP A C 1
ATOM 644 O O . ASP A 1 88 ? -11.766 9.049 1.041 1.00 84.19 88 ASP A O 1
ATOM 648 N N . ASP A 1 89 ? -10.797 7.687 -0.466 1.00 84.19 89 ASP A N 1
ATOM 649 C CA . ASP A 1 89 ? -10.950 6.459 0.325 1.00 84.19 89 ASP A CA 1
ATOM 650 C C . ASP A 1 89 ? -10.098 6.521 1.595 1.00 84.19 89 ASP A C 1
ATOM 652 O O . ASP A 1 89 ? -10.563 6.174 2.686 1.00 84.19 89 ASP A O 1
ATOM 656 N N . LEU A 1 90 ? -8.870 7.037 1.480 1.00 87.56 90 LEU A N 1
ATOM 657 C CA . LEU A 1 90 ? -7.977 7.244 2.615 1.00 87.56 90 LEU A CA 1
ATOM 658 C C . LEU A 1 90 ? -8.559 8.248 3.620 1.00 87.56 90 LEU A C 1
ATOM 660 O O . LEU A 1 90 ? -8.637 7.957 4.816 1.00 87.56 90 LEU A O 1
ATOM 664 N N . PHE A 1 91 ? -9.002 9.420 3.162 1.00 89.19 91 PHE A N 1
ATOM 665 C CA . PHE A 1 91 ? -9.586 10.429 4.050 1.00 89.19 91 PHE A CA 1
ATOM 666 C C . PHE A 1 91 ? -10.885 9.942 4.693 1.00 89.19 91 PHE A C 1
ATOM 668 O O . PHE A 1 91 ? -11.118 10.195 5.880 1.00 89.19 91 PHE A O 1
ATOM 675 N N . THR A 1 92 ? -11.709 9.207 3.948 1.00 90.69 92 THR A N 1
ATOM 676 C CA . THR A 1 92 ? -12.939 8.603 4.469 1.00 90.69 92 THR A CA 1
ATOM 677 C C . THR A 1 92 ? -12.630 7.572 5.553 1.00 90.69 92 THR A C 1
ATOM 679 O O . THR A 1 92 ? -13.247 7.597 6.622 1.00 90.69 92 THR A O 1
ATOM 682 N N . ALA A 1 93 ? -11.628 6.716 5.335 1.00 89.31 93 ALA A N 1
ATOM 683 C CA . ALA A 1 93 ? -11.151 5.752 6.322 1.00 89.31 93 ALA A CA 1
ATOM 684 C C . ALA A 1 93 ? -10.645 6.437 7.602 1.00 89.31 93 ALA A C 1
ATOM 686 O O . ALA A 1 93 ? -11.066 6.074 8.702 1.00 89.31 93 ALA A O 1
ATOM 687 N N . ILE A 1 94 ? -9.805 7.469 7.467 1.00 91.81 94 ILE A N 1
ATOM 688 C CA . ILE A 1 94 ? -9.272 8.237 8.601 1.00 91.81 94 ILE A CA 1
ATOM 689 C C . ILE A 1 94 ? -10.406 8.876 9.404 1.00 91.81 94 ILE A C 1
ATOM 691 O O . ILE A 1 94 ? -10.435 8.742 10.625 1.00 91.81 94 ILE A O 1
ATOM 695 N N . ARG A 1 95 ? -11.373 9.530 8.746 1.00 91.25 95 ARG A N 1
ATOM 696 C CA . ARG A 1 95 ? -12.531 10.142 9.424 1.00 91.25 95 ARG A CA 1
ATOM 697 C C . ARG A 1 95 ? -13.383 9.108 10.153 1.00 91.25 95 ARG A C 1
ATOM 699 O O . ARG A 1 95 ? -13.822 9.351 11.278 1.00 91.25 95 ARG A O 1
ATOM 706 N N . ARG A 1 96 ? -13.598 7.943 9.540 1.00 90.50 96 ARG A N 1
ATOM 707 C CA . ARG A 1 96 ? -14.329 6.841 10.172 1.00 90.50 96 ARG A CA 1
ATOM 708 C C . ARG A 1 96 ? -13.614 6.364 11.436 1.00 90.50 96 ARG A C 1
ATOM 710 O O . ARG A 1 96 ? -14.256 6.171 12.457 1.00 90.50 96 ARG A O 1
ATOM 717 N N . ILE A 1 97 ? -12.292 6.228 11.403 1.00 90.00 97 ILE A N 1
ATOM 718 C CA . ILE A 1 97 ? -11.501 5.811 12.573 1.00 90.00 97 ILE A CA 1
ATOM 719 C C . ILE A 1 97 ? -11.447 6.910 13.635 1.00 90.00 97 ILE A C 1
ATOM 721 O O . ILE A 1 97 ? -11.546 6.618 14.823 1.00 90.00 97 ILE A O 1
ATOM 725 N N . ALA A 1 98 ? -11.378 8.175 13.224 1.00 90.75 98 ALA A N 1
ATOM 726 C CA . ALA A 1 98 ? -11.379 9.312 14.136 1.00 90.75 98 ALA A CA 1
ATOM 727 C C . ALA A 1 98 ? -12.694 9.466 14.916 1.00 90.75 98 ALA A C 1
ATOM 729 O O . ALA A 1 98 ? -12.685 9.967 16.037 1.00 90.75 98 ALA A O 1
ATOM 730 N N . THR A 1 99 ? -13.814 9.037 14.328 1.00 89.38 99 THR A N 1
ATOM 731 C CA . THR A 1 99 ? -15.150 9.092 14.949 1.00 89.38 99 THR A CA 1
ATOM 732 C C . THR A 1 99 ? -15.494 7.850 15.769 1.00 89.38 99 THR A C 1
ATOM 734 O O . THR A 1 99 ? -16.436 7.887 16.558 1.00 89.38 99 THR A O 1
ATOM 737 N N . MET A 1 100 ? -14.740 6.758 15.621 1.00 87.25 100 MET A N 1
ATOM 738 C CA . MET A 1 100 ? -14.909 5.565 16.447 1.00 87.25 100 MET A CA 1
ATOM 739 C C . MET A 1 100 ? -14.186 5.725 17.784 1.00 87.25 100 MET A C 1
ATOM 741 O O . MET A 1 100 ? -13.060 6.216 17.855 1.00 87.25 100 MET A O 1
ATOM 745 N N . HIS A 1 101 ? -14.830 5.263 18.853 1.00 80.75 101 HIS A N 1
ATOM 746 C CA . HIS A 1 101 ? -14.242 5.212 20.187 1.00 80.75 101 HIS A CA 1
ATOM 747 C C . HIS A 1 101 ? -13.811 3.777 20.510 1.00 80.75 101 HIS A C 1
ATOM 749 O O . HIS A 1 101 ? -14.608 2.845 20.399 1.00 80.75 101 HIS A O 1
ATOM 755 N N . GLY A 1 102 ? -12.558 3.605 20.937 1.00 85.06 102 GLY A N 1
ATOM 756 C CA . GLY A 1 102 ? -11.993 2.306 21.308 1.00 85.06 102 GLY A CA 1
ATOM 757 C C . GLY A 1 102 ? -11.151 1.660 20.205 1.00 85.06 102 GLY A C 1
ATOM 758 O O . GLY A 1 102 ? -10.666 2.331 19.296 1.00 85.06 102 GLY A O 1
ATOM 759 N N . LYS A 1 103 ? -10.938 0.346 20.321 1.00 89.31 103 LYS A N 1
ATOM 760 C CA . LYS A 1 103 ? -10.078 -0.420 19.413 1.00 89.31 103 LYS A CA 1
ATOM 761 C C . LYS A 1 103 ? -10.793 -0.706 18.094 1.00 89.31 103 LYS A C 1
ATOM 763 O O . LYS A 1 103 ? -11.937 -1.163 18.066 1.00 89.31 103 LYS A O 1
ATOM 768 N N . VAL A 1 104 ? -10.092 -0.473 16.996 1.00 91.38 104 VAL A N 1
ATOM 769 C CA . VAL A 1 104 ? -10.569 -0.664 15.629 1.00 91.38 104 VAL A CA 1
ATOM 770 C C . VAL A 1 104 ? -9.636 -1.637 14.927 1.00 91.38 104 VAL A C 1
ATOM 772 O O . VAL A 1 104 ? -8.425 -1.436 14.912 1.00 91.38 104 VAL A O 1
ATOM 775 N N . HIS A 1 105 ? -10.198 -2.680 14.329 1.00 93.31 105 HIS A N 1
ATOM 776 C CA . HIS A 1 105 ? -9.472 -3.594 13.462 1.00 93.31 105 HIS A CA 1
ATOM 777 C C . HIS A 1 105 ? -9.494 -3.068 12.026 1.00 93.31 105 HIS A C 1
ATOM 779 O O . HIS A 1 105 ? -10.568 -2.817 11.469 1.00 93.31 105 HIS A O 1
ATOM 785 N N . VAL A 1 106 ? -8.314 -2.895 11.437 1.00 93.38 106 VAL A N 1
ATOM 786 C CA . VAL A 1 106 ? -8.134 -2.421 10.064 1.00 93.38 106 VAL A CA 1
ATOM 787 C C . VAL A 1 106 ? -7.377 -3.470 9.269 1.00 93.38 106 VAL A C 1
ATOM 789 O O . VAL A 1 106 ? -6.301 -3.906 9.670 1.00 93.38 106 VAL A O 1
ATOM 792 N N . GLU A 1 107 ? -7.936 -3.849 8.126 1.00 94.62 107 GLU A N 1
ATOM 793 C CA . GLU A 1 107 ? -7.342 -4.787 7.178 1.00 94.62 107 GLU A CA 1
ATOM 794 C C . GLU A 1 107 ? -7.131 -4.089 5.836 1.00 94.62 107 GLU A C 1
ATOM 796 O O . GLU A 1 107 ? -8.038 -3.425 5.331 1.00 94.62 107 GLU A O 1
ATOM 801 N N . ALA A 1 108 ? -5.957 -4.275 5.241 1.00 93.06 108 ALA A N 1
ATOM 802 C CA . ALA A 1 108 ? -5.678 -3.909 3.861 1.00 93.06 108 ALA A CA 1
ATOM 803 C C . ALA A 1 108 ? -5.657 -5.176 3.013 1.00 93.06 108 ALA A C 1
ATOM 805 O O . ALA A 1 108 ? -4.895 -6.104 3.296 1.00 93.06 108 ALA A O 1
ATOM 806 N N . TYR A 1 109 ? -6.480 -5.210 1.974 1.00 93.00 109 TYR A N 1
ATOM 807 C CA . TYR A 1 109 ? -6.582 -6.340 1.058 1.00 93.00 109 TYR A CA 1
ATOM 808 C C . TYR A 1 109 ? -6.482 -5.875 -0.391 1.00 93.00 109 TYR A C 1
ATOM 810 O O . TYR A 1 109 ? -6.767 -4.717 -0.705 1.00 93.00 109 TYR A O 1
ATOM 818 N N . VAL A 1 110 ? -6.062 -6.785 -1.264 1.00 92.69 110 VAL A N 1
ATOM 819 C CA . VAL A 1 110 ? -5.986 -6.521 -2.704 1.00 92.69 110 VAL A CA 1
ATOM 820 C C . VAL A 1 110 ? -7.354 -6.575 -3.372 1.00 92.69 110 VAL A C 1
ATOM 822 O O . VAL A 1 110 ? -8.141 -7.494 -3.141 1.00 92.69 110 VAL A O 1
ATOM 825 N N . ASP A 1 111 ? -7.604 -5.608 -4.247 1.00 90.25 111 ASP A N 1
ATOM 826 C CA . ASP A 1 111 ? -8.758 -5.541 -5.141 1.00 90.25 111 ASP A CA 1
ATOM 827 C C . ASP A 1 111 ? -8.354 -5.997 -6.548 1.00 90.25 111 ASP A C 1
ATOM 829 O O . ASP A 1 111 ? -8.080 -5.195 -7.437 1.00 90.25 111 ASP A O 1
ATOM 833 N N . GLY A 1 112 ? -8.263 -7.312 -6.722 1.00 89.12 112 GLY A N 1
ATOM 834 C CA . GLY A 1 112 ? -7.828 -7.959 -7.957 1.00 89.12 112 GLY A CA 1
ATOM 835 C C . GLY A 1 112 ? -6.574 -8.815 -7.796 1.00 89.12 112 GLY A C 1
ATOM 836 O O . GLY A 1 112 ? -5.784 -8.671 -6.860 1.00 89.12 112 GLY A O 1
ATOM 837 N N . ASP A 1 113 ? -6.403 -9.740 -8.735 1.00 89.88 113 ASP A N 1
ATOM 838 C CA . ASP A 1 113 ? -5.202 -10.562 -8.825 1.00 89.88 113 ASP A CA 1
ATOM 839 C C . ASP A 1 113 ? -3.988 -9.675 -9.110 1.00 89.88 113 ASP A C 1
ATOM 841 O O . ASP A 1 113 ? -3.989 -8.862 -10.034 1.00 89.88 113 ASP A O 1
ATOM 845 N N . THR A 1 114 ? -2.949 -9.825 -8.295 1.00 89.25 114 THR A N 1
ATOM 846 C CA . THR A 1 114 ? -1.806 -8.914 -8.284 1.00 89.25 114 THR A CA 1
ATOM 847 C C . THR A 1 114 ? -0.517 -9.674 -8.555 1.00 89.25 114 THR A C 1
ATOM 849 O O . THR A 1 114 ? -0.194 -10.663 -7.888 1.00 89.25 114 THR A O 1
ATOM 852 N N . TYR A 1 115 ? 0.253 -9.165 -9.512 1.00 90.12 115 TYR A N 1
ATOM 853 C CA . TYR A 1 115 ? 1.566 -9.682 -9.882 1.00 90.12 115 TYR A CA 1
ATOM 854 C C . TYR A 1 115 ? 2.687 -8.761 -9.394 1.00 90.12 115 TYR A C 1
ATOM 856 O O . TYR A 1 115 ? 2.443 -7.612 -9.028 1.00 90.12 115 TYR A O 1
ATOM 864 N N . SER A 1 116 ? 3.927 -9.254 -9.424 1.00 86.56 116 SER A N 1
ATOM 865 C CA . SER A 1 116 ? 5.111 -8.528 -8.952 1.00 86.56 116 SER A CA 1
ATOM 866 C C . SER A 1 116 ? 5.300 -7.169 -9.628 1.00 86.56 116 SER A C 1
ATOM 868 O O . SER A 1 116 ? 5.801 -6.258 -8.986 1.00 86.56 116 SER A O 1
ATOM 870 N N . SER A 1 117 ? 4.851 -6.995 -10.873 1.00 80.12 117 SER A N 1
ATOM 871 C CA . SER A 1 117 ? 4.926 -5.728 -11.614 1.00 80.12 117 SER A CA 1
ATOM 872 C C . SER A 1 117 ? 4.040 -4.595 -11.079 1.00 80.12 117 SER A C 1
ATOM 874 O O . SER A 1 117 ? 4.264 -3.450 -11.461 1.00 80.12 117 SER A O 1
ATOM 876 N N . GLY A 1 118 ? 3.027 -4.890 -10.253 1.00 68.25 118 GLY A N 1
ATOM 877 C CA . GLY A 1 118 ? 2.048 -3.893 -9.803 1.00 68.25 118 GLY A CA 1
ATOM 878 C C . GLY A 1 118 ? 1.228 -3.252 -10.946 1.00 68.25 118 GLY A C 1
ATOM 879 O O . GLY A 1 118 ? 1.321 -3.701 -12.094 1.00 68.25 118 GLY A O 1
ATOM 880 N N . PRO A 1 119 ? 0.413 -2.218 -10.649 1.00 70.94 119 PRO A N 1
ATOM 881 C CA . PRO A 1 119 ? 0.210 -1.617 -9.327 1.00 70.94 119 PRO A CA 1
ATOM 882 C C . PRO A 1 119 ? -0.691 -2.468 -8.419 1.00 70.94 119 PRO A C 1
ATOM 884 O O . PRO A 1 119 ? -1.606 -3.146 -8.883 1.00 70.94 119 PRO A O 1
ATOM 887 N N . VAL A 1 120 ? -0.448 -2.419 -7.107 1.00 83.19 120 VAL A N 1
ATOM 888 C CA . VAL A 1 120 ? -1.330 -3.051 -6.115 1.00 83.19 120 VAL A CA 1
ATOM 889 C C . VAL A 1 120 ? -2.531 -2.144 -5.849 1.00 83.19 120 VAL A C 1
ATOM 891 O O . VAL A 1 120 ? -2.382 -1.062 -5.276 1.00 83.19 120 VAL A O 1
ATOM 894 N N . HIS A 1 121 ? -3.726 -2.585 -6.244 1.00 86.38 121 HIS A N 1
ATOM 895 C CA . HIS A 1 121 ? -4.977 -1.914 -5.894 1.00 86.38 121 HIS A CA 1
ATOM 896 C C . HIS A 1 121 ? -5.397 -2.320 -4.482 1.00 86.38 121 HIS A C 1
ATOM 898 O O . HIS A 1 121 ? -5.701 -3.485 -4.227 1.00 86.38 121 HIS A O 1
ATOM 904 N N . LEU A 1 122 ? -5.384 -1.364 -3.556 1.00 88.31 122 LEU A N 1
ATOM 905 C CA . LEU A 1 122 ? -5.661 -1.602 -2.142 1.00 88.31 122 LEU A CA 1
ATOM 906 C C . LEU A 1 122 ? -7.075 -1.161 -1.779 1.00 88.31 122 LEU A C 1
ATOM 908 O O . LEU A 1 122 ? -7.498 -0.057 -2.116 1.00 88.31 122 LEU A O 1
ATOM 912 N N . LYS A 1 123 ? -7.762 -1.985 -0.991 1.00 90.12 123 LYS A N 1
ATOM 913 C CA . LYS A 1 123 ? -8.976 -1.601 -0.269 1.00 90.12 123 LYS A CA 1
ATOM 914 C C . LYS A 1 123 ? -8.794 -1.811 1.225 1.00 90.12 123 LYS A C 1
ATOM 916 O O . LYS A 1 123 ? -8.070 -2.702 1.671 1.00 90.12 123 LYS A O 1
ATOM 921 N N . LEU A 1 124 ? -9.487 -0.982 2.001 1.00 91.25 124 LEU A N 1
ATOM 922 C CA . LEU A 1 124 ? -9.476 -1.034 3.458 1.00 91.25 124 LEU A CA 1
ATOM 923 C C . LEU A 1 124 ? -10.789 -1.617 3.979 1.00 91.25 124 LEU A C 1
ATOM 925 O O . LEU A 1 124 ? -11.877 -1.206 3.569 1.00 91.25 124 LEU A O 1
ATOM 929 N N . ARG A 1 125 ? -10.698 -2.550 4.926 1.00 91.88 125 ARG A N 1
ATOM 930 C CA . ARG A 1 125 ? -11.831 -3.011 5.730 1.00 91.88 125 ARG A CA 1
ATOM 931 C C . ARG A 1 125 ? -11.627 -2.561 7.165 1.00 91.88 125 ARG A C 1
ATOM 933 O O . ARG A 1 125 ? -10.585 -2.811 7.756 1.00 91.88 125 ARG A O 1
ATOM 940 N N . ILE A 1 126 ? -12.632 -1.891 7.715 1.00 91.69 126 ILE A N 1
ATOM 941 C CA . ILE A 1 126 ? -12.569 -1.279 9.040 1.00 91.69 126 ILE A CA 1
ATOM 942 C C . ILE A 1 126 ? -13.717 -1.830 9.881 1.00 91.69 126 ILE A C 1
ATOM 944 O O . ILE A 1 126 ? -14.886 -1.643 9.528 1.00 91.69 126 ILE A O 1
ATOM 948 N N . THR A 1 127 ? -13.378 -2.478 10.994 1.00 90.06 127 THR A N 1
ATOM 949 C CA . THR A 1 127 ? -14.333 -3.109 11.911 1.00 90.06 127 THR A CA 1
ATOM 950 C C . THR A 1 127 ? -14.066 -2.635 13.333 1.00 90.06 127 THR A C 1
ATOM 952 O O . THR A 1 127 ? -12.956 -2.778 13.841 1.00 90.06 127 THR A O 1
ATOM 955 N N . GLN A 1 128 ? -15.074 -2.069 13.996 1.00 84.44 128 GLN A N 1
ATOM 956 C CA . GLN A 1 128 ? -14.953 -1.722 15.410 1.00 84.44 128 GLN A CA 1
ATOM 957 C C . GLN A 1 128 ? -14.905 -3.009 16.234 1.00 84.44 128 GLN A C 1
ATOM 959 O O . GLN A 1 128 ? -15.754 -3.886 16.060 1.00 84.44 128 GLN A O 1
ATOM 964 N N . MET A 1 129 ? -13.920 -3.137 17.122 1.00 81.50 129 MET A N 1
ATOM 965 C CA . MET A 1 1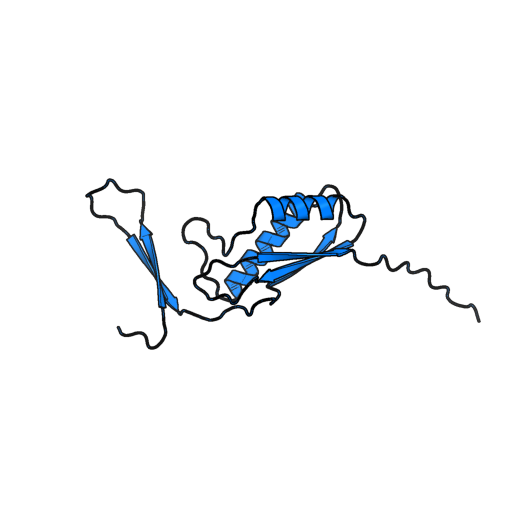29 ? -13.870 -4.292 18.009 1.00 81.50 129 MET A CA 1
ATOM 966 C C . MET A 1 129 ? -14.920 -4.122 19.112 1.00 81.50 129 MET A C 1
ATOM 968 O O . MET A 1 129 ? -15.035 -3.030 19.680 1.00 81.50 129 MET A O 1
ATOM 972 N N . PRO A 1 130 ? -15.699 -5.170 19.433 1.00 72.88 130 PRO A N 1
ATOM 973 C CA . PRO A 1 130 ? -16.592 -5.116 20.575 1.00 72.88 130 PRO A CA 1
ATOM 974 C C . PRO A 1 130 ? -15.763 -4.872 21.837 1.00 72.88 130 PRO A C 1
ATOM 976 O O . PRO A 1 130 ? -14.754 -5.536 22.080 1.00 72.88 130 PRO A O 1
ATOM 979 N N . VAL A 1 131 ? -16.192 -3.900 22.641 1.00 62.69 131 VAL A N 1
ATOM 980 C CA . VAL A 1 131 ? -15.630 -3.686 23.972 1.00 62.69 131 VAL A CA 1
ATOM 981 C C . VAL A 1 131 ? -16.074 -4.878 24.814 1.00 62.69 131 VAL A C 1
ATOM 983 O O . VAL A 1 131 ? -17.216 -4.924 25.271 1.00 62.69 131 VAL A O 1
ATOM 986 N N . PHE A 1 132 ? -15.207 -5.878 24.975 1.00 57.31 132 PHE A N 1
ATOM 987 C CA . PHE A 1 132 ? -15.447 -6.943 25.941 1.00 57.31 132 PHE A CA 1
ATOM 988 C C . PHE A 1 132 ? -15.409 -6.316 27.335 1.00 57.31 132 PHE A C 1
ATOM 990 O O . PHE A 1 132 ? -14.352 -6.006 27.878 1.00 57.31 132 PHE A O 1
ATOM 997 N N . ASN A 1 133 ? -16.592 -6.044 27.881 1.00 50.16 133 ASN A N 1
ATOM 998 C CA . ASN A 1 133 ? -16.741 -5.603 29.255 1.00 50.16 133 ASN A CA 1
ATOM 999 C C . ASN A 1 133 ? -16.499 -6.822 30.149 1.00 50.16 133 ASN A C 1
ATOM 1001 O O . ASN A 1 133 ? -17.358 -7.699 30.243 1.00 50.16 133 ASN A O 1
ATOM 1005 N N . ASP A 1 134 ? -15.340 -6.871 30.799 1.00 53.12 134 ASP A N 1
ATOM 1006 C CA . ASP A 1 134 ? -14.900 -7.945 31.700 1.00 53.12 134 ASP A CA 1
ATOM 1007 C C . ASP A 1 134 ? -15.648 -7.909 33.057 1.00 53.12 134 ASP A C 1
ATOM 1009 O O . ASP A 1 134 ? -15.085 -7.989 34.145 1.00 53.12 134 ASP A O 1
ATOM 1013 N N . LYS A 1 135 ? -16.972 -7.713 33.001 1.00 48.16 135 LYS A N 1
ATOM 1014 C CA . LYS A 1 135 ? -17.907 -7.760 34.136 1.00 48.16 135 LYS A CA 1
ATOM 1015 C C . LYS A 1 135 ? -18.967 -8.844 33.943 1.00 48.16 135 LYS A C 1
ATOM 1017 O O . LYS A 1 135 ? -20.113 -8.693 34.376 1.00 48.16 135 LYS A O 1
ATOM 1022 N N . ALA A 1 136 ? -18.591 -9.957 33.315 1.00 50.12 136 ALA A N 1
ATOM 1023 C CA . ALA A 1 136 ? -19.341 -11.196 33.442 1.00 50.12 136 ALA A CA 1
ATOM 1024 C C . ALA A 1 136 ? -19.146 -11.714 34.875 1.00 50.12 136 ALA A C 1
ATOM 1026 O O . ALA A 1 136 ? -18.155 -12.350 35.211 1.00 50.12 136 ALA A O 1
ATOM 1027 N N . LYS A 1 137 ? -20.090 -11.315 35.730 1.00 48.25 137 LYS A N 1
ATOM 1028 C CA . LYS A 1 137 ? -20.335 -11.786 37.093 1.00 48.25 137 LYS A CA 1
ATOM 1029 C C . LYS A 1 137 ? -19.816 -13.213 37.312 1.00 48.25 137 LYS A C 1
ATOM 1031 O O . LYS A 1 137 ? -20.364 -14.155 36.748 1.00 48.25 137 LYS A O 1
ATOM 1036 N N . MET A 1 138 ? -18.833 -13.369 38.196 1.00 46.47 138 MET A N 1
ATOM 1037 C CA . MET A 1 138 ? -18.665 -14.623 38.924 1.00 46.47 138 MET A CA 1
ATOM 1038 C C . MET A 1 138 ? -19.947 -14.847 39.743 1.00 46.47 138 MET A C 1
ATOM 1040 O O . MET A 1 138 ? -20.290 -13.973 40.546 1.00 46.47 138 MET A O 1
ATOM 1044 N N . PRO A 1 139 ? -20.695 -15.949 39.562 1.00 48.00 139 PRO A N 1
ATOM 1045 C CA . PRO A 1 139 ? -21.639 -16.352 40.585 1.00 48.00 139 PRO A CA 1
ATOM 1046 C C . PRO A 1 139 ? -20.811 -16.795 41.793 1.00 48.00 139 PRO A C 1
ATOM 1048 O O . PRO A 1 139 ? -19.977 -17.692 41.687 1.00 48.00 139 PRO A O 1
ATOM 1051 N N . ALA A 1 140 ? -20.999 -16.116 42.923 1.00 53.19 140 ALA A N 1
ATOM 1052 C CA . ALA A 1 140 ? -20.546 -16.639 44.200 1.00 53.19 140 ALA A CA 1
ATOM 1053 C C . ALA A 1 140 ? -21.286 -17.961 44.445 1.00 53.19 140 ALA A C 1
ATOM 1055 O O . ALA A 1 140 ? -22.520 -17.982 44.422 1.00 53.19 140 ALA A O 1
ATOM 1056 N N . TYR A 1 141 ? -20.531 -19.038 44.633 1.00 52.59 141 TYR A N 1
ATOM 1057 C CA . TYR A 1 141 ? -21.004 -20.259 45.268 1.00 52.59 141 TYR A CA 1
ATOM 1058 C C . TYR A 1 141 ? -20.085 -20.563 46.445 1.00 52.59 141 TYR A C 1
ATOM 1060 O O . TYR A 1 141 ? -18.852 -20.465 46.243 1.00 52.59 141 TYR A O 1
#